Protein AF-A0AAF0HYT7-F1 (afdb_monomer)

pLDDT: mean 86.78, std 8.42, range [55.5, 96.44]

Mean predicted aligned error: 5.98 Å

Nearest PDB structures (foldseek):
  1lvf-assembly2_B  TM=4.615E-01  e=4.457E-01  Rattus norvegicus
  3sog-assembly1_A-2  TM=4.986E-01  e=3.342E+00  Homo sapiens
  3i2w-assembly1_B  TM=4.517E-01  e=3.342E+00  Drosophila melanogaster

Solvent-accessible surface area (backbone atoms only — not comparable to full-atom values): 5984 Å² total; per-residue (Å²): 117,68,70,61,57,52,50,53,50,52,52,53,47,53,50,43,51,50,37,41,51,55,35,53,54,47,52,49,39,61,75,65,64,72,58,96,47,71,67,59,48,54,51,49,52,53,50,38,54,53,34,48,52,53,42,50,54,61,54,64,39,97,74,48,61,58,45,54,50,28,61,77,75,38,44,65,59,51,53,52,44,51,51,51,55,49,53,50,53,52,50,51,55,52,52,52,54,50,52,52,53,51,53,59,59,74,78,109

Structure (mmCIF, N/CA/C/O backbone):
data_AF-A0AAF0HYT7-F1
#
_entry.id   AF-A0AAF0HYT7-F1
#
loop_
_atom_site.group_PDB
_atom_site.id
_atom_site.type_symbol
_atom_site.label_atom_id
_atom_site.label_alt_id
_atom_site.label_comp_id
_atom_site.label_asym_id
_atom_site.label_entity_id
_atom_site.label_seq_id
_atom_site.pdbx_PDB_ins_code
_atom_site.Cartn_x
_atom_site.Cartn_y
_atom_site.Cartn_z
_atom_site.occupancy
_atom_site.B_iso_or_equiv
_atom_site.auth_seq_id
_atom_site.auth_comp_id
_atom_site.auth_asym_id
_atom_site.auth_atom_id
_atom_site.pdbx_PDB_model_num
ATOM 1 N N . MET A 1 1 ? 16.992 8.202 -26.436 1.00 58.12 1 MET A N 1
ATOM 2 C CA . MET A 1 1 ? 15.675 8.353 -25.773 1.00 58.12 1 MET A CA 1
ATOM 3 C C . MET A 1 1 ? 15.276 7.136 -24.924 1.00 58.12 1 MET A C 1
ATOM 5 O O . MET A 1 1 ? 14.835 7.342 -23.804 1.00 58.12 1 MET A O 1
ATOM 9 N N . ASN A 1 2 ? 15.502 5.888 -25.367 1.00 63.06 2 ASN A N 1
ATOM 10 C CA . ASN A 1 2 ? 15.085 4.678 -24.620 1.00 63.06 2 ASN A CA 1
ATOM 11 C C . ASN A 1 2 ? 15.823 4.420 -23.292 1.00 63.06 2 ASN A C 1
ATOM 13 O O . ASN A 1 2 ? 15.217 3.935 -22.344 1.00 63.06 2 ASN A O 1
ATOM 17 N N . ARG A 1 3 ? 17.108 4.783 -23.186 1.00 65.88 3 ARG A N 1
ATOM 18 C CA . ARG A 1 3 ? 17.907 4.531 -21.971 1.00 65.88 3 ARG A CA 1
ATOM 19 C C . ARG A 1 3 ? 17.432 5.347 -20.760 1.00 65.88 3 ARG A C 1
ATOM 21 O O . ARG A 1 3 ? 17.398 4.826 -19.658 1.00 65.88 3 ARG A O 1
ATOM 28 N N . PHE A 1 4 ? 17.011 6.594 -20.984 1.00 67.81 4 PHE A N 1
ATOM 29 C CA . PHE A 1 4 ? 16.476 7.464 -19.930 1.00 67.81 4 PHE A CA 1
ATOM 30 C C . PHE A 1 4 ? 15.113 6.984 -19.419 1.00 67.81 4 PHE A C 1
ATOM 32 O O . PHE A 1 4 ? 14.915 6.922 -18.214 1.00 67.81 4 PHE A O 1
ATOM 39 N N . LYS A 1 5 ? 14.206 6.563 -20.314 1.00 73.00 5 LYS A N 1
ATOM 40 C CA . LYS A 1 5 ? 12.917 5.969 -19.914 1.00 73.00 5 LYS A CA 1
ATOM 41 C C . LYS A 1 5 ? 13.097 4.680 -19.106 1.00 73.00 5 LYS A C 1
ATOM 43 O O . LYS A 1 5 ? 12.405 4.477 -18.120 1.00 73.00 5 LYS A O 1
ATOM 48 N N . SER A 1 6 ? 14.055 3.839 -19.500 1.00 79.69 6 SER A N 1
ATOM 49 C CA . SER A 1 6 ? 14.387 2.616 -18.761 1.00 79.69 6 SER A CA 1
ATOM 50 C C . SER A 1 6 ? 14.916 2.910 -17.354 1.00 79.69 6 SER A C 1
ATOM 52 O O . SER A 1 6 ? 14.503 2.231 -16.422 1.00 79.69 6 SER A O 1
ATOM 54 N N . LEU A 1 7 ? 15.769 3.926 -17.181 1.00 84.06 7 LEU A N 1
ATOM 55 C CA . LEU A 1 7 ? 16.259 4.324 -15.856 1.00 84.06 7 LEU A CA 1
ATOM 56 C C . LEU A 1 7 ? 15.131 4.851 -14.960 1.00 84.06 7 LEU A C 1
ATOM 58 O O . LEU A 1 7 ? 15.016 4.408 -13.826 1.00 84.06 7 LEU A O 1
ATOM 62 N N . ILE A 1 8 ? 14.247 5.700 -15.498 1.00 87.00 8 ILE A N 1
ATOM 6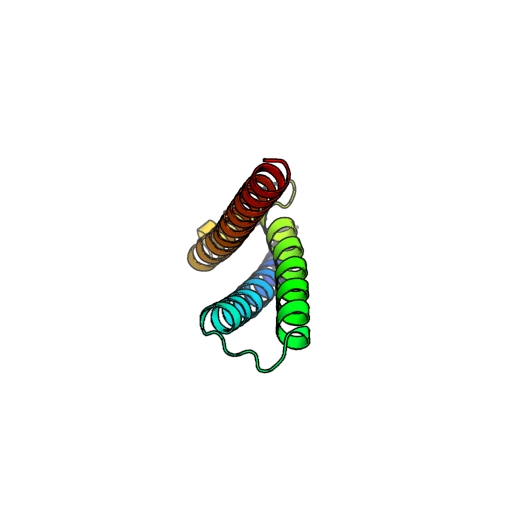3 C CA . ILE A 1 8 ? 13.079 6.213 -14.761 1.00 87.00 8 ILE A CA 1
ATOM 64 C C . ILE A 1 8 ? 12.188 5.063 -14.274 1.00 87.00 8 ILE A C 1
ATOM 66 O O . ILE A 1 8 ? 11.769 5.060 -13.123 1.00 87.00 8 ILE A O 1
ATOM 70 N N . ASN A 1 9 ? 11.922 4.066 -15.123 1.00 89.88 9 ASN A N 1
ATOM 71 C CA . ASN A 1 9 ? 11.115 2.913 -14.721 1.00 89.88 9 ASN A CA 1
ATOM 72 C C . ASN A 1 9 ? 11.804 2.070 -13.641 1.00 89.88 9 ASN A C 1
ATOM 74 O O . ASN A 1 9 ? 11.129 1.584 -12.743 1.00 89.88 9 ASN A O 1
ATOM 78 N N . ILE A 1 10 ? 13.130 1.918 -13.689 1.00 91.50 10 ILE A N 1
ATOM 79 C CA . ILE A 1 10 ? 13.880 1.201 -12.646 1.00 91.50 10 ILE A CA 1
ATOM 80 C C . ILE A 1 10 ? 13.777 1.932 -11.303 1.00 91.50 10 ILE A C 1
ATOM 82 O O . ILE A 1 10 ? 13.578 1.285 -10.274 1.00 91.50 10 ILE A O 1
ATOM 86 N N . ASP A 1 11 ? 13.889 3.259 -11.301 1.00 92.69 11 ASP A N 1
ATOM 87 C CA . ASP A 1 11 ? 13.789 4.051 -10.074 1.00 92.69 11 ASP A CA 1
ATOM 88 C C . ASP A 1 11 ? 12.364 4.002 -9.504 1.00 92.69 11 ASP A C 1
ATOM 90 O O . ASP A 1 11 ? 12.189 3.649 -8.337 1.00 92.69 11 ASP A O 1
ATOM 94 N N . LYS A 1 12 ? 11.340 4.191 -10.348 1.00 93.31 12 LYS A N 1
ATOM 95 C CA . LYS A 1 12 ? 9.927 4.026 -9.959 1.00 93.31 12 LYS A CA 1
ATOM 96 C C . LYS A 1 12 ? 9.621 2.624 -9.428 1.00 93.31 12 LYS A C 1
ATOM 98 O O . LYS A 1 12 ? 8.875 2.484 -8.465 1.00 93.31 12 LYS A O 1
ATOM 103 N N . HIS A 1 13 ? 10.199 1.578 -10.024 1.00 95.12 13 HIS A N 1
ATOM 104 C CA . HIS A 1 13 ? 10.060 0.193 -9.553 1.00 95.12 13 HIS A CA 1
ATOM 105 C C . HIS A 1 13 ? 10.609 0.054 -8.141 1.00 95.12 13 HIS A C 1
ATOM 107 O O . HIS A 1 13 ? 9.906 -0.433 -7.262 1.00 95.12 13 HIS A O 1
ATOM 113 N N . ARG A 1 14 ? 11.829 0.539 -7.897 1.00 95.38 14 ARG A N 1
ATOM 114 C CA . ARG A 1 14 ? 12.451 0.486 -6.567 1.00 95.38 14 ARG A CA 1
ATOM 115 C C . ARG A 1 14 ? 11.633 1.232 -5.520 1.00 95.38 14 ARG A C 1
ATOM 117 O O . ARG A 1 14 ? 11.425 0.696 -4.435 1.00 95.38 14 ARG A O 1
ATOM 124 N N . GLU A 1 15 ? 11.162 2.432 -5.845 1.00 95.31 15 GLU A N 1
ATOM 125 C CA . GLU A 1 15 ? 10.321 3.229 -4.949 1.00 95.31 15 GLU A CA 1
ATOM 126 C C . GLU A 1 15 ? 8.995 2.524 -4.653 1.00 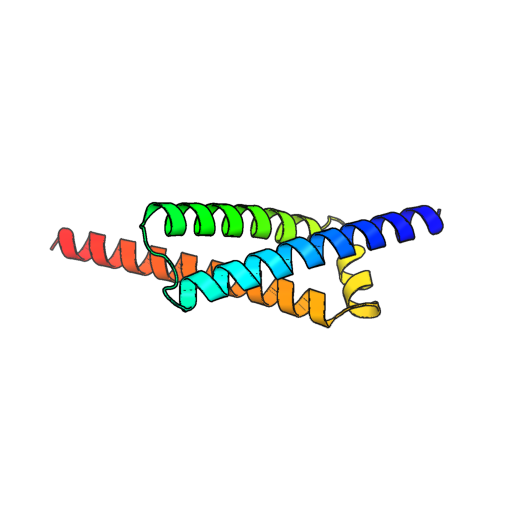95.31 15 GLU A C 1
ATOM 128 O O . GLU A 1 15 ? 8.629 2.365 -3.488 1.00 95.31 15 GLU A O 1
ATOM 133 N N . LEU A 1 16 ? 8.311 2.018 -5.685 1.00 96.06 16 LEU A N 1
ATOM 134 C CA . LEU A 1 16 ? 7.063 1.279 -5.521 1.00 96.06 16 LEU A CA 1
ATOM 135 C C . LEU A 1 16 ? 7.257 0.031 -4.652 1.00 96.06 16 LEU A C 1
ATOM 137 O O . LEU A 1 16 ? 6.454 -0.210 -3.748 1.00 96.06 16 LEU A O 1
ATOM 141 N N . SER A 1 17 ? 8.318 -0.747 -4.892 1.00 95.94 17 SER A N 1
ATOM 142 C CA . SER A 1 17 ? 8.658 -1.914 -4.073 1.00 95.94 17 SER A CA 1
ATOM 143 C C . SER A 1 17 ? 8.873 -1.523 -2.618 1.00 95.94 17 SER A C 1
ATOM 145 O O . SER A 1 17 ? 8.267 -2.127 -1.736 1.00 95.94 17 SER A O 1
ATOM 147 N N . PHE A 1 18 ? 9.670 -0.481 -2.368 1.00 96.44 18 PHE A N 1
ATOM 148 C CA . PHE A 1 18 ? 9.957 -0.006 -1.019 1.00 96.44 18 PHE A CA 1
ATOM 149 C C . PHE A 1 18 ? 8.683 0.418 -0.279 1.00 96.44 18 PHE A C 1
ATOM 151 O O . PHE A 1 18 ? 8.403 -0.085 0.810 1.00 96.44 18 PHE A O 1
ATOM 158 N N . PHE A 1 19 ? 7.866 1.293 -0.873 1.00 95.88 19 PHE A N 1
ATOM 159 C CA . PHE A 1 19 ? 6.648 1.773 -0.218 1.00 95.88 19 PHE A CA 1
ATOM 160 C C . PHE A 1 19 ? 5.614 0.664 -0.015 1.00 95.88 19 PHE A C 1
ATOM 162 O O . PHE A 1 19 ? 4.937 0.644 1.017 1.00 95.88 19 PHE A O 1
ATOM 169 N N . THR A 1 20 ? 5.513 -0.281 -0.954 1.00 94.00 20 THR A N 1
ATOM 170 C CA . THR A 1 20 ? 4.600 -1.428 -0.845 1.00 94.00 20 THR A CA 1
ATOM 171 C C . THR A 1 20 ? 5.041 -2.379 0.265 1.00 94.00 20 THR A C 1
ATOM 173 O O . THR A 1 20 ? 4.213 -2.800 1.075 1.00 94.00 20 THR A O 1
ATOM 176 N N . GLU A 1 21 ? 6.335 -2.692 0.355 1.00 93.88 21 GLU A N 1
ATOM 177 C CA . GLU A 1 21 ? 6.889 -3.578 1.382 1.00 93.88 21 GLU A CA 1
ATOM 178 C C . GLU A 1 21 ? 6.749 -2.972 2.782 1.00 93.88 21 GLU A C 1
ATOM 180 O O . GLU A 1 21 ? 6.195 -3.612 3.682 1.00 93.88 21 GLU A O 1
ATOM 185 N N . VAL A 1 22 ? 7.172 -1.714 2.956 1.00 93.12 22 VAL A N 1
ATOM 186 C CA . VAL A 1 22 ? 7.079 -1.005 4.242 1.00 93.12 22 VAL A CA 1
ATOM 187 C C . VAL A 1 22 ? 5.628 -0.945 4.711 1.00 93.12 22 VAL A C 1
ATOM 189 O O . VAL A 1 22 ? 5.326 -1.302 5.852 1.00 93.12 22 VAL A O 1
ATOM 192 N N . SER A 1 23 ? 4.712 -0.552 3.827 1.00 92.00 23 SER A N 1
ATOM 193 C CA . SER A 1 23 ? 3.291 -0.453 4.165 1.00 92.00 23 SER A CA 1
ATOM 194 C C . SER A 1 23 ? 2.675 -1.812 4.481 1.00 92.00 23 SER A C 1
ATOM 196 O O . SER A 1 23 ? 1.930 -1.925 5.450 1.00 92.00 23 SER A O 1
ATOM 198 N N . SER A 1 24 ? 3.025 -2.863 3.736 1.00 89.38 24 SER A N 1
ATOM 199 C CA . SER A 1 24 ? 2.553 -4.226 4.017 1.00 89.38 24 SER A CA 1
ATOM 200 C C . SER A 1 24 ? 3.014 -4.706 5.395 1.00 89.38 24 SER A C 1
ATOM 202 O O . SER A 1 24 ? 2.224 -5.263 6.162 1.00 89.38 24 SER A O 1
ATOM 204 N N . GLY A 1 25 ? 4.273 -4.433 5.754 1.00 88.88 25 GLY A N 1
ATOM 205 C CA . GLY A 1 25 ? 4.809 -4.727 7.082 1.00 88.88 25 GLY A CA 1
ATOM 206 C C . GLY A 1 25 ? 4.071 -3.975 8.192 1.00 88.88 25 GLY A C 1
ATOM 207 O O . GLY A 1 25 ? 3.702 -4.574 9.205 1.00 88.88 25 GLY A O 1
ATOM 208 N N . MET A 1 26 ? 3.794 -2.684 7.996 1.00 87.06 26 MET A N 1
ATOM 209 C CA . MET A 1 26 ? 3.063 -1.869 8.973 1.00 87.06 26 MET A CA 1
ATOM 210 C C . MET A 1 26 ? 1.600 -2.300 9.113 1.00 87.06 26 MET A C 1
ATOM 212 O O . MET A 1 26 ? 1.117 -2.452 10.235 1.00 87.06 26 MET A O 1
ATOM 216 N N . VAL A 1 27 ? 0.908 -2.598 8.010 1.00 85.62 27 VAL A N 1
ATOM 217 C CA . VAL A 1 27 ? -0.452 -3.161 8.036 1.00 85.62 27 VAL A CA 1
ATOM 218 C C . VAL A 1 27 ? -0.469 -4.495 8.783 1.00 85.62 27 VAL A C 1
ATOM 220 O O . VAL A 1 27 ? -1.349 -4.731 9.612 1.00 85.62 27 VAL A O 1
ATOM 223 N N . HIS A 1 28 ? 0.533 -5.354 8.576 1.00 84.94 28 HIS A N 1
ATOM 224 C CA . HIS A 1 28 ? 0.653 -6.599 9.332 1.00 84.94 28 HIS A CA 1
ATOM 225 C C . HIS A 1 28 ? 0.839 -6.356 10.840 1.00 84.94 28 HIS A C 1
ATOM 227 O O . HIS A 1 28 ? 0.248 -7.072 11.655 1.00 84.94 28 HIS A O 1
ATOM 233 N N . GLN A 1 29 ? 1.625 -5.349 11.234 1.00 82.56 29 GLN A N 1
ATOM 234 C CA . GLN A 1 29 ? 1.790 -4.972 12.642 1.00 82.56 29 GLN A CA 1
ATOM 235 C C . GLN A 1 29 ? 0.482 -4.467 13.263 1.00 82.56 29 GLN A C 1
ATOM 237 O O . GLN A 1 29 ? 0.148 -4.890 14.376 1.00 82.56 29 GLN A O 1
ATOM 242 N N . LEU A 1 30 ? -0.271 -3.629 12.537 1.00 81.44 30 LEU A N 1
ATOM 243 C CA . LEU A 1 30 ? -1.594 -3.159 12.957 1.00 81.44 30 LEU A CA 1
ATOM 244 C C . LEU A 1 30 ? -2.557 -4.337 13.150 1.00 81.44 30 LEU A C 1
ATOM 246 O O . LEU A 1 30 ? -3.146 -4.485 14.219 1.00 81.44 30 LEU A O 1
ATOM 250 N N . ASN A 1 31 ? -2.650 -5.233 12.166 1.00 80.38 31 ASN A N 1
ATOM 251 C CA . ASN A 1 31 ? -3.539 -6.394 12.241 1.00 80.38 31 ASN A CA 1
ATOM 252 C C . ASN A 1 31 ? -3.153 -7.360 13.376 1.00 80.38 31 ASN A C 1
ATOM 254 O O . ASN A 1 31 ? -4.003 -7.933 14.052 1.00 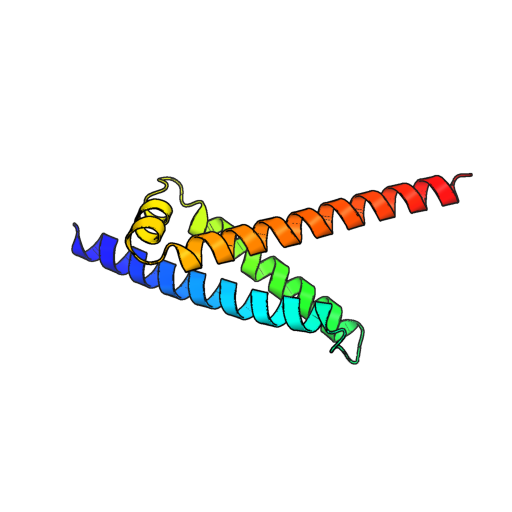80.38 31 ASN A O 1
ATOM 258 N N . SER A 1 32 ? -1.853 -7.505 13.639 1.00 83.38 32 SER A N 1
ATOM 259 C CA . SER A 1 32 ? -1.347 -8.370 14.709 1.00 83.38 32 SER A CA 1
ATOM 260 C C . SER A 1 32 ? -1.526 -7.784 16.116 1.00 83.38 32 SER A C 1
ATOM 262 O O . SER A 1 32 ? -1.085 -8.413 17.078 1.00 83.38 32 SER A O 1
ATOM 264 N N . LYS A 1 33 ? -2.113 -6.583 16.259 1.00 76.38 33 LYS A N 1
ATOM 265 C CA . LYS A 1 33 ? -2.230 -5.844 17.531 1.00 76.38 33 LYS A CA 1
ATOM 266 C C . LYS A 1 33 ? -0.885 -5.669 18.250 1.00 76.38 33 LYS A C 1
ATOM 268 O O . LYS A 1 33 ? -0.819 -5.642 19.476 1.00 76.38 33 LYS A O 1
ATOM 273 N N . LYS A 1 34 ? 0.210 -5.577 17.488 1.00 70.44 34 LYS A N 1
ATOM 274 C CA . LYS A 1 34 ? 1.590 -5.509 18.004 1.00 70.44 34 LYS A CA 1
ATOM 275 C C . LYS A 1 34 ? 2.021 -4.075 18.345 1.00 70.44 34 LYS A C 1
ATOM 277 O O . LYS A 1 34 ? 3.170 -3.717 18.118 1.00 70.44 34 LYS A O 1
ATOM 282 N N . TYR A 1 35 ? 1.118 -3.255 18.871 1.00 70.75 35 TYR A N 1
ATOM 283 C CA . TYR A 1 35 ? 1.414 -1.892 19.322 1.00 70.75 35 TYR A CA 1
ATOM 284 C C . TYR A 1 35 ? 1.258 -1.818 20.840 1.00 70.75 35 TYR A C 1
ATOM 286 O O . TYR A 1 35 ? 0.287 -2.332 21.397 1.00 70.75 35 TYR A O 1
ATOM 294 N N . LYS A 1 36 ? 2.242 -1.224 21.523 1.00 69.62 36 LYS A N 1
ATOM 295 C CA . LYS A 1 36 ? 2.243 -1.123 22.992 1.00 69.62 36 LYS A CA 1
ATOM 296 C C . LYS A 1 36 ? 1.486 0.108 23.470 1.00 69.62 36 LYS A C 1
ATOM 298 O O . LYS A 1 36 ? 0.963 0.103 24.581 1.00 69.62 36 LYS A O 1
ATOM 303 N N . ILE A 1 37 ? 1.461 1.158 22.648 1.00 82.81 37 ILE A N 1
ATOM 304 C CA . ILE A 1 37 ? 0.917 2.472 22.993 1.00 82.81 37 ILE A CA 1
ATOM 305 C C . ILE A 1 37 ? 0.144 3.035 21.793 1.00 82.81 37 ILE A C 1
ATOM 307 O O . ILE A 1 37 ? 0.476 2.767 20.639 1.00 82.81 37 ILE A O 1
ATOM 311 N N . PHE A 1 38 ? -0.895 3.824 22.073 1.00 81.62 38 PHE A N 1
ATOM 312 C CA . PHE A 1 38 ? -1.732 4.475 21.063 1.00 81.62 38 PHE A CA 1
ATOM 313 C C . PHE A 1 38 ? -0.937 5.382 20.105 1.00 81.62 38 PHE A C 1
ATOM 315 O O . PHE A 1 38 ? -1.221 5.407 18.911 1.00 81.62 38 PHE A O 1
ATOM 322 N N . ASP A 1 39 ? 0.110 6.052 20.585 1.00 85.00 39 ASP A N 1
ATOM 323 C CA . ASP A 1 39 ? 0.951 6.913 19.743 1.00 85.00 39 ASP A CA 1
ATOM 324 C C . ASP A 1 39 ? 1.693 6.126 18.652 1.00 85.00 39 ASP A C 1
ATOM 326 O O . ASP A 1 39 ? 1.803 6.592 17.519 1.00 85.00 39 ASP A O 1
ATOM 330 N N . GLU A 1 40 ? 2.149 4.903 18.953 1.00 82.88 40 GLU A N 1
ATOM 331 C CA . GLU A 1 40 ? 2.774 4.015 17.960 1.00 82.88 40 GLU A CA 1
ATOM 332 C C . GLU A 1 40 ? 1.767 3.618 16.875 1.00 82.88 40 GLU A C 1
ATOM 334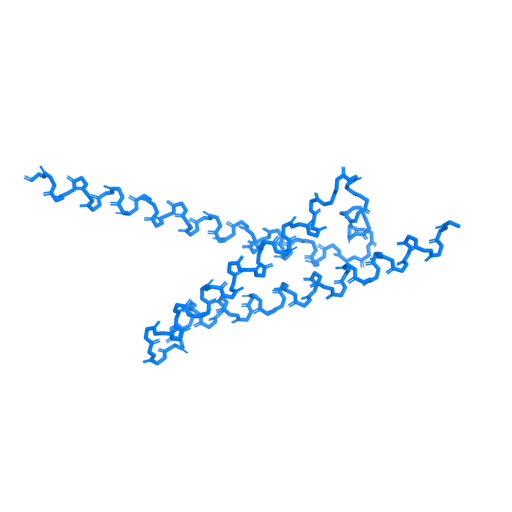 O O . GLU A 1 40 ? 2.103 3.582 15.691 1.00 82.88 40 GLU A O 1
ATOM 339 N N . TYR A 1 41 ? 0.516 3.365 17.272 1.00 84.50 41 TYR A N 1
ATOM 340 C CA . TYR A 1 41 ? -0.574 3.083 16.343 1.00 84.50 41 TYR A CA 1
ATOM 341 C C . TYR A 1 41 ? -0.826 4.275 15.408 1.00 84.50 41 TYR A C 1
ATOM 343 O O . TYR A 1 41 ? -0.812 4.103 14.190 1.00 84.50 41 TYR A O 1
ATOM 351 N N . ILE A 1 42 ? -0.986 5.485 15.956 1.00 85.94 42 ILE A N 1
ATOM 352 C CA . ILE A 1 42 ? -1.226 6.701 15.162 1.00 85.94 42 ILE A CA 1
ATOM 353 C C . ILE A 1 42 ? -0.055 6.990 14.223 1.00 85.94 42 ILE A C 1
ATOM 355 O O . ILE A 1 42 ? -0.265 7.295 13.048 1.00 85.94 42 ILE A O 1
ATOM 359 N N . ASN A 1 43 ? 1.179 6.849 14.707 1.00 87.31 43 ASN A N 1
ATOM 360 C CA . ASN A 1 43 ? 2.363 7.045 13.882 1.00 87.3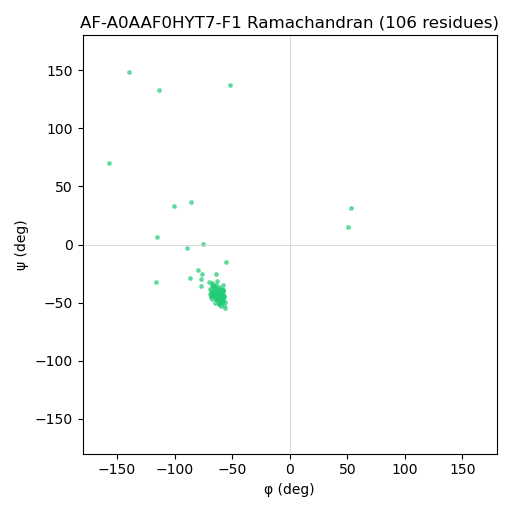1 43 ASN A CA 1
ATOM 361 C C . ASN A 1 43 ? 2.409 6.050 12.710 1.00 87.31 43 ASN A C 1
ATOM 363 O O . ASN A 1 43 ? 2.616 6.457 11.569 1.00 87.31 43 ASN A O 1
ATOM 367 N N . ASN A 1 44 ? 2.144 4.765 12.963 1.00 86.69 44 ASN A N 1
ATOM 368 C CA . ASN A 1 44 ? 2.113 3.749 11.911 1.00 86.69 44 ASN A CA 1
ATOM 369 C C . ASN A 1 44 ? 1.009 4.017 10.880 1.00 86.69 44 ASN A C 1
ATOM 371 O O . ASN A 1 44 ? 1.253 3.888 9.683 1.00 86.69 44 ASN A O 1
ATOM 375 N N . VAL A 1 45 ? -0.181 4.437 11.320 1.00 87.75 45 VAL A N 1
ATOM 376 C CA . VAL A 1 45 ? -1.277 4.823 10.416 1.00 87.75 45 VAL A CA 1
ATOM 377 C C . VAL A 1 45 ? -0.875 6.009 9.536 1.00 87.75 45 VAL A C 1
ATOM 379 O O . VAL A 1 45 ? -1.097 5.973 8.326 1.00 87.75 45 VAL A O 1
ATOM 382 N N . ASN A 1 46 ? -0.228 7.031 10.103 1.00 89.19 46 ASN A N 1
ATOM 383 C CA . ASN A 1 46 ? 0.244 8.186 9.337 1.00 89.19 46 ASN A CA 1
ATOM 384 C C . ASN A 1 46 ? 1.293 7.800 8.286 1.00 89.19 46 ASN A C 1
ATOM 386 O O . ASN A 1 46 ? 1.231 8.290 7.157 1.00 89.19 46 ASN A O 1
ATOM 390 N N . ILE A 1 47 ? 2.224 6.903 8.625 1.00 90.19 47 ILE A N 1
ATOM 391 C CA . ILE A 1 47 ? 3.234 6.429 7.672 1.00 90.19 47 ILE A CA 1
ATOM 392 C C . ILE A 1 47 ? 2.590 5.593 6.562 1.00 90.19 47 ILE A C 1
ATOM 394 O O . ILE A 1 47 ? 2.903 5.807 5.393 1.00 90.19 47 ILE A O 1
ATOM 398 N N . ILE A 1 48 ? 1.661 4.689 6.896 1.00 90.44 48 ILE A N 1
ATOM 399 C CA . ILE A 1 48 ? 0.907 3.924 5.891 1.00 90.44 48 ILE A CA 1
ATOM 400 C C . ILE A 1 48 ? 0.194 4.885 4.939 1.00 90.44 48 ILE A C 1
ATOM 402 O O . ILE A 1 48 ? 0.338 4.761 3.728 1.00 90.44 48 ILE A O 1
ATOM 406 N N . ARG A 1 49 ? -0.523 5.881 5.468 1.00 90.38 49 ARG A N 1
ATOM 407 C CA . ARG A 1 49 ? -1.231 6.873 4.652 1.00 90.38 49 ARG A CA 1
ATOM 408 C C . ARG A 1 49 ? -0.288 7.616 3.704 1.00 90.38 49 ARG A C 1
ATOM 410 O O . ARG A 1 49 ? -0.614 7.770 2.530 1.00 90.38 49 ARG A O 1
ATOM 417 N N . PHE A 1 50 ? 0.868 8.062 4.196 1.00 93.62 50 PHE A N 1
ATOM 418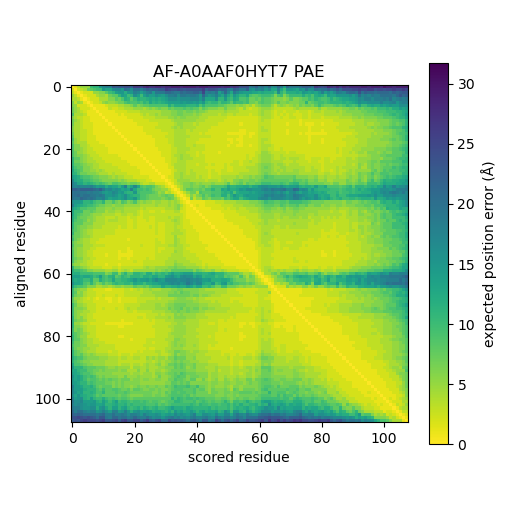 C CA . PHE A 1 50 ? 1.875 8.728 3.368 1.00 93.62 50 PHE A CA 1
ATOM 419 C C . PHE A 1 50 ? 2.390 7.807 2.255 1.00 93.62 50 PHE A C 1
ATOM 421 O O . PHE A 1 50 ? 2.333 8.163 1.081 1.00 93.62 50 PHE A O 1
ATOM 428 N N . ASN A 1 51 ? 2.818 6.594 2.607 1.00 94.25 51 ASN A N 1
ATOM 429 C CA . ASN A 1 51 ? 3.348 5.639 1.642 1.00 94.25 51 ASN A CA 1
ATOM 430 C C . ASN A 1 51 ? 2.313 5.259 0.577 1.00 94.25 51 ASN A C 1
ATOM 432 O O . ASN A 1 51 ? 2.671 5.093 -0.583 1.00 94.25 51 ASN A O 1
ATOM 436 N N . LEU A 1 52 ? 1.033 5.137 0.939 1.00 92.62 52 LEU A N 1
ATOM 437 C CA . LEU A 1 52 ? -0.028 4.820 -0.019 1.00 92.62 52 LEU A CA 1
ATOM 438 C C . LEU A 1 52 ? -0.327 5.962 -0.980 1.00 92.62 52 LEU A C 1
ATOM 440 O O . LEU A 1 52 ? -0.647 5.697 -2.138 1.00 92.62 52 LEU A O 1
ATOM 444 N N . ALA A 1 53 ? -0.176 7.212 -0.542 1.00 92.00 53 ALA A N 1
ATOM 445 C CA . ALA A 1 53 ? -0.220 8.346 -1.456 1.00 92.00 53 ALA A CA 1
ATOM 446 C C . ALA A 1 53 ? 0.908 8.243 -2.497 1.00 92.00 53 ALA A C 1
ATOM 448 O O . ALA A 1 53 ? 0.632 8.335 -3.691 1.00 92.00 53 ALA A O 1
ATOM 449 N N . CYS A 1 54 ? 2.138 7.933 -2.067 1.00 93.62 54 CYS A N 1
ATOM 450 C CA . CYS A 1 54 ? 3.267 7.713 -2.977 1.00 93.62 54 CYS A CA 1
ATOM 451 C C . CYS A 1 54 ? 3.037 6.518 -3.918 1.00 93.62 54 CYS A C 1
ATOM 453 O O . CYS A 1 54 ? 3.271 6.625 -5.117 1.00 93.62 54 CYS A O 1
ATOM 455 N N . VAL A 1 55 ? 2.533 5.388 -3.406 1.00 93.62 55 VAL A N 1
ATOM 456 C CA . VAL A 1 55 ? 2.174 4.214 -4.223 1.00 93.62 55 VAL A CA 1
ATOM 457 C C . VAL A 1 55 ? 1.144 4.592 -5.290 1.00 93.62 55 VAL A C 1
ATOM 459 O O . VAL A 1 55 ? 1.317 4.242 -6.455 1.00 93.62 55 VAL A O 1
ATOM 462 N N . SER A 1 56 ? 0.095 5.326 -4.908 1.00 92.12 56 SER A N 1
ATOM 463 C CA . SER A 1 56 ? -0.950 5.778 -5.830 1.00 92.12 56 SER A CA 1
ATOM 464 C C . SER A 1 56 ? -0.398 6.714 -6.906 1.00 92.12 56 SER A C 1
ATOM 466 O O . SER A 1 56 ? -0.763 6.572 -8.069 1.00 92.12 56 SER A O 1
ATOM 468 N N . GLU A 1 57 ? 0.470 7.656 -6.538 1.00 91.88 57 GLU A N 1
ATOM 469 C CA . GLU A 1 57 ? 1.099 8.597 -7.472 1.00 91.88 57 GLU A CA 1
ATOM 470 C C . GLU A 1 57 ? 2.013 7.880 -8.475 1.00 91.88 57 GLU A C 1
ATOM 472 O O . GLU A 1 57 ? 1.953 8.144 -9.674 1.00 91.88 57 GLU A O 1
ATOM 477 N N . ILE A 1 58 ? 2.814 6.919 -8.004 1.00 91.94 58 ILE A N 1
ATOM 478 C CA . ILE A 1 58 ? 3.712 6.144 -8.865 1.00 91.94 58 ILE A CA 1
ATOM 479 C C . ILE A 1 58 ? 2.918 5.249 -9.829 1.00 91.94 58 ILE A C 1
ATOM 481 O O . ILE A 1 58 ? 3.261 5.172 -11.011 1.00 91.94 58 ILE A O 1
ATOM 485 N N . LEU A 1 59 ? 1.869 4.569 -9.344 1.00 89.50 59 LEU A N 1
ATOM 486 C CA . LEU A 1 59 ? 1.054 3.659 -10.157 1.00 89.50 59 LEU A CA 1
ATOM 487 C C . LEU A 1 59 ? 0.214 4.386 -11.209 1.00 89.50 59 LEU A C 1
ATOM 489 O O . LEU A 1 59 ? 0.082 3.883 -12.322 1.00 89.50 59 LEU A O 1
ATOM 493 N N . HIS A 1 60 ? -0.338 5.550 -10.870 1.00 84.88 60 HIS A N 1
ATOM 494 C CA . HIS A 1 60 ? -1.247 6.305 -11.736 1.00 84.88 60 HIS A CA 1
ATOM 495 C C . HIS A 1 60 ? -0.559 7.467 -12.466 1.00 84.88 60 HIS A C 1
ATOM 497 O O . HIS A 1 60 ? -1.180 8.495 -12.733 1.00 84.88 60 HIS A O 1
ATOM 503 N N . ASP A 1 61 ? 0.719 7.289 -12.811 1.00 80.31 61 ASP A N 1
ATOM 504 C CA . ASP A 1 61 ? 1.467 8.212 -13.666 1.00 80.31 61 ASP A CA 1
ATOM 505 C C . ASP A 1 61 ? 0.703 8.497 -14.973 1.00 80.31 61 ASP A C 1
ATOM 507 O O . ASP A 1 61 ? 0.197 7.575 -15.615 1.00 80.31 61 ASP A O 1
ATOM 511 N N . GLU A 1 62 ? 0.667 9.763 -15.400 1.00 71.88 62 GLU A N 1
ATOM 512 C CA . GLU A 1 62 ? -0.312 10.343 -16.346 1.00 71.88 62 GLU A CA 1
ATOM 513 C C . GLU A 1 62 ? -0.440 9.637 -17.710 1.00 71.88 62 GLU A C 1
ATOM 515 O O . GLU A 1 62 ? -1.393 9.867 -18.451 1.00 71.88 62 GLU A O 1
ATOM 520 N N . ASN A 1 63 ? 0.517 8.783 -18.072 1.00 74.69 63 ASN A N 1
ATOM 521 C CA . ASN A 1 63 ? 0.559 8.105 -19.364 1.00 74.69 63 ASN A CA 1
ATOM 522 C C . ASN A 1 63 ? 0.401 6.577 -19.281 1.00 74.69 63 ASN A C 1
ATOM 524 O O . ASN A 1 63 ? 0.620 5.911 -20.291 1.00 74.69 63 ASN A O 1
ATOM 528 N N . ASN A 1 64 ? 0.120 6.002 -18.102 1.00 74.31 64 ASN A N 1
ATOM 529 C CA . ASN A 1 64 ? 0.060 4.547 -17.845 1.00 74.31 64 ASN A CA 1
ATOM 530 C C . ASN A 1 64 ? 1.299 3.757 -18.336 1.00 74.31 64 ASN A C 1
ATOM 532 O O . ASN A 1 64 ? 1.292 2.531 -18.446 1.00 74.31 64 ASN A O 1
ATOM 536 N N . ASN A 1 65 ? 2.402 4.448 -18.641 1.00 83.56 65 ASN A N 1
ATOM 537 C CA . ASN A 1 65 ? 3.617 3.837 -19.179 1.00 83.56 65 ASN A CA 1
ATOM 538 C C . ASN A 1 65 ? 4.292 2.941 -18.140 1.00 83.56 65 ASN A C 1
ATOM 540 O O . ASN A 1 65 ? 4.892 1.925 -18.490 1.00 83.56 65 ASN A O 1
ATOM 544 N N . PHE A 1 66 ? 4.209 3.336 -16.871 1.00 89.75 66 PHE A N 1
ATOM 545 C CA . PHE A 1 66 ? 4.801 2.584 -15.778 1.00 89.75 66 PHE A CA 1
ATOM 546 C C . PHE A 1 66 ? 3.966 1.353 -15.403 1.00 89.75 66 PHE A C 1
ATOM 548 O O . PHE A 1 66 ? 4.527 0.295 -15.141 1.00 89.75 66 PHE A O 1
ATOM 555 N N . GLU A 1 67 ? 2.639 1.449 -15.477 1.00 90.38 67 GLU A N 1
ATOM 556 C CA . GLU A 1 67 ? 1.737 0.309 -15.291 1.00 90.38 67 GLU A CA 1
ATOM 557 C C . GLU A 1 67 ? 2.006 -0.802 -16.319 1.00 90.38 67 GLU A C 1
ATOM 559 O O . GLU A 1 67 ? 2.221 -1.950 -15.938 1.00 90.38 67 GLU A O 1
ATOM 564 N N . ASN A 1 68 ? 2.110 -0.458 -17.608 1.00 90.00 68 ASN A N 1
ATOM 565 C CA . ASN A 1 68 ? 2.485 -1.428 -18.646 1.00 90.00 68 ASN A CA 1
ATOM 566 C C . ASN A 1 68 ? 3.865 -2.049 -18.382 1.00 90.00 68 ASN A C 1
ATOM 568 O O . ASN A 1 68 ? 4.040 -3.259 -18.506 1.00 90.00 68 ASN A O 1
ATOM 572 N N . TYR A 1 69 ? 4.839 -1.234 -17.960 1.00 92.50 69 TYR A N 1
ATOM 573 C CA . TYR A 1 69 ? 6.151 -1.739 -17.560 1.00 92.50 69 TYR A CA 1
ATOM 574 C C . TYR A 1 69 ? 6.048 -2.756 -16.411 1.00 92.50 69 TYR A C 1
ATOM 576 O O . TYR A 1 69 ? 6.712 -3.791 -16.471 1.00 92.50 69 TYR A O 1
ATOM 584 N N . LEU A 1 70 ? 5.221 -2.505 -15.392 1.00 93.81 70 LEU A N 1
ATOM 585 C CA . LEU A 1 70 ? 5.020 -3.452 -14.295 1.00 93.81 70 LEU A CA 1
ATOM 586 C C . LEU A 1 70 ? 4.352 -4.739 -14.773 1.00 93.81 70 LEU A C 1
ATOM 588 O O . LEU A 1 70 ? 4.800 -5.808 -14.382 1.00 93.81 70 LEU A O 1
ATOM 592 N N . PHE A 1 71 ? 3.344 -4.675 -15.644 1.00 92.12 71 PHE A N 1
ATOM 593 C CA . PHE A 1 71 ? 2.735 -5.890 -16.192 1.00 92.12 71 PHE A CA 1
ATOM 594 C C . PHE A 1 71 ? 3.747 -6.781 -16.919 1.00 92.12 71 PHE A C 1
ATOM 596 O O . PHE A 1 71 ? 3.718 -8.000 -16.749 1.00 92.12 71 PHE A O 1
ATOM 603 N N . ASP A 1 72 ? 4.667 -6.172 -17.668 1.00 93.12 72 ASP A N 1
ATOM 604 C CA . ASP A 1 72 ? 5.682 -6.899 -18.430 1.00 93.12 72 ASP A CA 1
ATOM 605 C C . ASP A 1 72 ? 6.840 -7.428 -17.562 1.00 93.12 72 ASP A C 1
ATOM 607 O O . ASP A 1 72 ? 7.453 -8.437 -17.914 1.00 93.12 72 ASP A O 1
ATOM 611 N N . ASN A 1 73 ? 7.177 -6.755 -16.451 1.00 94.19 73 ASN A N 1
ATOM 612 C CA . ASN A 1 73 ? 8.409 -7.029 -15.690 1.00 94.19 73 ASN A CA 1
ATOM 613 C C . ASN A 1 73 ? 8.174 -7.552 -14.264 1.00 94.19 73 ASN A C 1
ATOM 615 O O . ASN A 1 73 ? 8.991 -8.321 -13.762 1.00 94.19 73 ASN A O 1
ATOM 619 N N . ASP A 1 74 ? 7.098 -7.132 -13.600 1.00 95.75 74 ASP A N 1
ATOM 620 C CA . ASP A 1 74 ? 6.766 -7.500 -12.219 1.00 95.75 74 ASP A CA 1
ATOM 621 C C . ASP A 1 74 ? 5.254 -7.344 -11.933 1.00 95.75 74 ASP A C 1
ATOM 623 O O . ASP A 1 74 ? 4.820 -6.448 -11.195 1.00 95.75 74 ASP A O 1
ATOM 627 N N . PRO A 1 75 ? 4.408 -8.213 -12.519 1.00 94.88 75 PRO A N 1
ATOM 628 C CA . PRO A 1 75 ? 2.962 -8.143 -12.322 1.00 94.88 75 PRO A CA 1
ATOM 629 C C . PRO A 1 75 ? 2.567 -8.407 -10.862 1.00 94.88 75 PRO A C 1
ATOM 631 O O . PRO A 1 75 ? 1.532 -7.928 -10.401 1.00 94.88 75 PRO A O 1
ATOM 634 N N . ALA A 1 76 ? 3.394 -9.143 -10.112 1.00 96.00 76 ALA A N 1
ATOM 635 C CA . ALA A 1 76 ? 3.161 -9.402 -8.697 1.00 96.00 76 ALA A CA 1
ATOM 636 C C . ALA A 1 76 ? 3.218 -8.104 -7.882 1.00 96.00 76 ALA A C 1
ATOM 638 O O . ALA A 1 76 ? 2.318 -7.853 -7.079 1.00 96.00 76 ALA A O 1
ATOM 639 N N . LEU A 1 77 ? 4.222 -7.253 -8.116 1.00 95.56 77 LEU A N 1
ATOM 640 C CA . LEU A 1 77 ? 4.306 -5.948 -7.464 1.00 95.56 77 LEU A CA 1
ATOM 641 C C . LEU A 1 77 ? 3.095 -5.067 -7.784 1.00 95.56 77 LEU A C 1
ATOM 643 O O . LEU A 1 77 ? 2.541 -4.463 -6.866 1.00 95.56 77 LEU A O 1
ATOM 647 N N . TYR A 1 78 ? 2.649 -5.037 -9.044 1.00 95.00 78 TYR A N 1
ATOM 648 C CA . TYR A 1 78 ? 1.445 -4.297 -9.434 1.00 95.00 78 TYR A CA 1
ATOM 649 C C . TYR A 1 78 ? 0.217 -4.743 -8.630 1.00 95.00 78 TYR A C 1
ATOM 651 O O . TYR A 1 78 ? -0.427 -3.925 -7.969 1.00 95.00 78 TYR A O 1
ATOM 659 N N . TYR A 1 79 ? -0.089 -6.044 -8.634 1.00 94.94 79 TYR A N 1
ATOM 660 C CA . TYR A 1 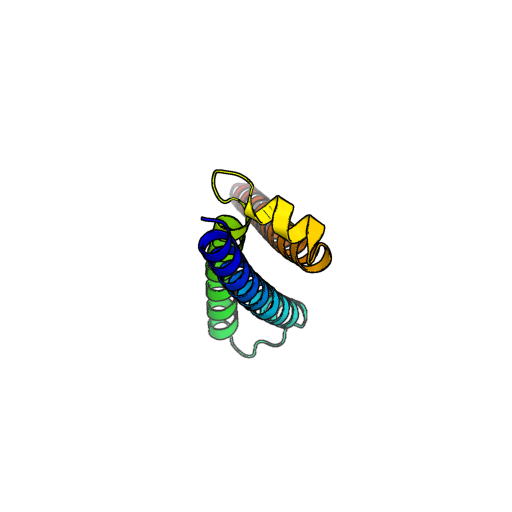79 ? -1.268 -6.556 -7.937 1.00 94.94 79 TYR A CA 1
ATOM 661 C C . TYR A 1 79 ? -1.166 -6.406 -6.419 1.00 94.94 79 TYR A C 1
ATOM 663 O O . TYR A 1 79 ? -2.175 -6.123 -5.772 1.00 94.94 79 TYR A O 1
ATOM 671 N N . ASN A 1 80 ? 0.029 -6.543 -5.841 1.00 93.94 80 ASN A N 1
ATOM 672 C CA . ASN A 1 80 ? 0.247 -6.321 -4.413 1.00 93.94 80 ASN A CA 1
ATOM 673 C C . ASN A 1 80 ? -0.018 -4.862 -4.029 1.00 93.94 80 ASN A C 1
ATOM 675 O O . ASN A 1 80 ? -0.745 -4.602 -3.070 1.00 93.94 80 ASN A O 1
ATOM 679 N N . ALA A 1 81 ? 0.517 -3.914 -4.798 1.00 93.81 81 ALA A N 1
ATOM 680 C CA . ALA A 1 81 ? 0.324 -2.492 -4.549 1.00 93.81 81 ALA A CA 1
ATOM 681 C C . ALA A 1 81 ? -1.151 -2.077 -4.723 1.00 93.81 81 ALA A C 1
ATOM 683 O O . ALA A 1 81 ? -1.703 -1.388 -3.864 1.00 93.81 81 ALA A O 1
ATOM 684 N N . GLN A 1 82 ? -1.831 -2.578 -5.762 1.00 93.50 82 GLN A N 1
ATOM 685 C CA . GLN A 1 82 ? -3.272 -2.371 -5.959 1.00 93.50 82 GLN A CA 1
ATOM 686 C C . GLN A 1 82 ? -4.113 -2.968 -4.823 1.00 93.50 82 GLN A C 1
ATOM 688 O O . GLN A 1 82 ? -5.024 -2.320 -4.309 1.00 93.50 82 GLN A O 1
ATOM 693 N N . SER A 1 83 ? -3.789 -4.187 -4.385 1.00 92.25 83 SER A N 1
ATOM 694 C CA . SER A 1 83 ? -4.495 -4.850 -3.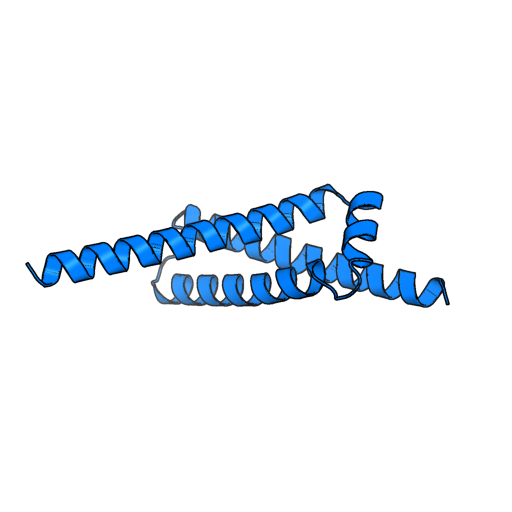280 1.00 92.25 83 SER A CA 1
ATOM 695 C C . SER A 1 83 ? -4.363 -4.064 -1.980 1.00 92.25 83 SER A C 1
ATOM 697 O O . SER A 1 83 ? -5.321 -3.953 -1.219 1.00 92.25 83 SER A O 1
ATOM 699 N N . LEU A 1 84 ? -3.189 -3.483 -1.740 1.00 91.31 84 LEU A N 1
ATOM 700 C CA . LEU A 1 84 ? -2.928 -2.668 -0.566 1.00 91.31 84 LEU A CA 1
ATOM 701 C C . LEU A 1 84 ? -3.722 -1.349 -0.592 1.00 91.31 84 LEU A C 1
ATOM 703 O O . LEU A 1 84 ? -4.352 -1.003 0.409 1.00 91.31 84 LEU A O 1
ATOM 707 N N . LEU A 1 85 ? -3.751 -0.652 -1.735 1.00 92.19 85 LEU A N 1
ATOM 708 C CA . LEU A 1 85 ? -4.585 0.543 -1.927 1.00 92.19 85 LEU A CA 1
ATOM 709 C C . LEU A 1 85 ? -6.071 0.231 -1.708 1.00 92.19 85 LEU A C 1
ATOM 711 O O . LEU A 1 85 ? -6.773 0.978 -1.023 1.00 92.19 85 LEU A O 1
ATOM 715 N N . LEU A 1 86 ? -6.547 -0.887 -2.262 1.00 91.19 86 LEU A N 1
ATOM 716 C CA . LEU A 1 86 ? -7.931 -1.321 -2.108 1.00 91.19 86 LEU A CA 1
ATOM 717 C C . LEU A 1 86 ? -8.264 -1.638 -0.648 1.00 91.19 86 LEU A C 1
ATOM 719 O O . LEU A 1 86 ? -9.287 -1.175 -0.147 1.00 91.19 86 LEU A O 1
ATOM 723 N N . ALA A 1 87 ? -7.402 -2.389 0.041 1.00 87.56 87 ALA A N 1
ATOM 724 C CA . ALA A 1 87 ? -7.615 -2.763 1.433 1.00 87.56 87 ALA A CA 1
ATOM 725 C C . ALA A 1 87 ? -7.780 -1.530 2.329 1.00 87.56 87 ALA A C 1
ATOM 727 O O . ALA A 1 87 ? -8.707 -1.480 3.136 1.00 87.56 87 ALA A O 1
ATOM 728 N N . VAL A 1 88 ? -6.936 -0.508 2.160 1.00 84.88 88 VAL A N 1
ATOM 729 C CA . VAL A 1 88 ? -7.043 0.718 2.963 1.00 84.88 88 VAL A CA 1
ATOM 730 C C . VAL A 1 88 ? -8.305 1.508 2.643 1.00 84.88 88 VAL A C 1
ATOM 732 O O . VAL A 1 88 ? -9.004 1.886 3.577 1.00 84.88 88 VAL A O 1
ATOM 735 N N . ARG A 1 89 ? -8.678 1.659 1.367 1.00 87.50 89 ARG A N 1
ATOM 736 C CA . ARG A 1 89 ? -9.958 2.294 1.006 1.00 87.50 89 ARG A CA 1
ATOM 737 C C . ARG A 1 89 ? -11.161 1.564 1.601 1.00 87.50 89 ARG A C 1
ATOM 739 O O . ARG A 1 89 ? -12.120 2.195 2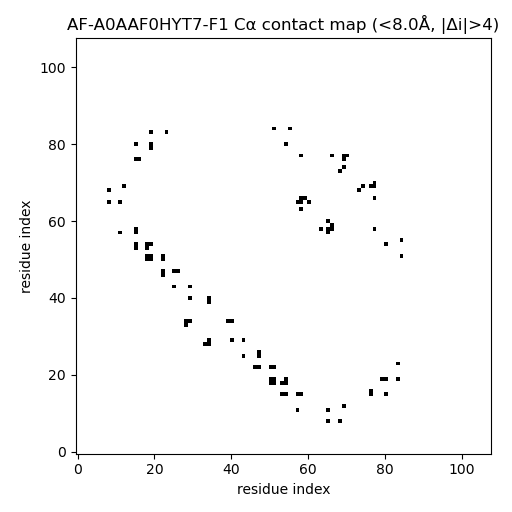.034 1.00 87.50 89 ARG A O 1
ATOM 746 N N . MET A 1 90 ? -11.127 0.231 1.639 1.00 84.81 90 MET A N 1
ATOM 747 C CA . MET A 1 90 ? -12.179 -0.556 2.287 1.00 84.81 90 MET A CA 1
ATOM 748 C C . MET A 1 90 ? -12.240 -0.276 3.793 1.00 84.81 90 MET A C 1
ATOM 750 O O . MET A 1 90 ? -13.336 -0.116 4.326 1.00 84.81 90 MET A O 1
ATOM 754 N N . PHE A 1 91 ? -11.092 -0.174 4.469 1.00 83.69 91 PHE A N 1
ATOM 755 C CA . PHE A 1 91 ? -11.049 0.188 5.886 1.00 83.69 91 PHE A CA 1
ATOM 756 C C . PHE A 1 91 ? -11.551 1.610 6.150 1.00 83.69 91 PHE A C 1
ATOM 758 O O . PHE A 1 91 ? -12.329 1.791 7.082 1.00 83.69 91 PHE A O 1
ATOM 765 N N . GLU A 1 92 ? -11.162 2.594 5.336 1.00 84.25 92 GLU A N 1
ATOM 766 C CA . GLU A 1 92 ? -11.660 3.975 5.429 1.00 84.25 92 GLU A CA 1
ATOM 767 C C . GLU A 1 92 ? -13.189 4.009 5.311 1.00 84.25 92 GLU A C 1
ATOM 769 O O . GLU A 1 92 ? -13.865 4.465 6.230 1.00 84.25 92 GLU A O 1
ATOM 774 N N . ASN A 1 93 ? -13.746 3.383 4.269 1.00 84.69 93 ASN A N 1
ATOM 775 C CA . ASN A 1 93 ? -15.196 3.305 4.073 1.00 84.69 93 ASN A CA 1
ATOM 776 C C . ASN A 1 93 ? -15.925 2.635 5.254 1.00 84.69 93 ASN A C 1
ATOM 778 O O . ASN A 1 93 ? -17.020 3.053 5.639 1.00 84.69 93 ASN A O 1
ATOM 782 N N . MET A 1 94 ? -15.340 1.579 5.834 1.00 84.00 94 MET A N 1
ATOM 783 C CA . MET A 1 94 ? -15.903 0.917 7.015 1.00 84.00 94 MET A CA 1
ATOM 784 C C . MET A 1 94 ? -15.891 1.831 8.246 1.00 84.00 94 MET A C 1
ATOM 786 O O . MET A 1 94 ? -16.867 1.846 8.996 1.00 84.00 94 MET A O 1
ATOM 790 N N . LEU A 1 95 ? -14.808 2.580 8.466 1.00 84.06 95 LEU A N 1
ATOM 791 C CA . LEU A 1 95 ? -14.684 3.514 9.588 1.00 84.06 95 LEU A CA 1
ATOM 792 C C . LEU A 1 95 ? -15.650 4.692 9.459 1.00 84.06 95 LEU A C 1
ATOM 794 O O . LEU A 1 95 ? -16.282 5.064 10.451 1.00 84.06 95 LEU A O 1
ATOM 798 N N . ASP A 1 96 ? -15.819 5.226 8.254 1.00 86.44 96 ASP A N 1
ATOM 799 C CA . ASP A 1 96 ? -16.787 6.289 7.978 1.00 86.44 96 ASP A CA 1
ATOM 800 C C . ASP A 1 96 ? -18.214 5.806 8.267 1.00 86.44 96 ASP A C 1
ATOM 802 O O . ASP A 1 96 ? -18.950 6.446 9.020 1.00 86.44 96 ASP A O 1
ATOM 806 N N . SER A 1 97 ? -18.565 4.607 7.788 1.00 88.62 97 SER A N 1
ATOM 807 C CA . SER A 1 97 ? -19.879 3.991 8.034 1.00 88.62 97 SER A CA 1
ATOM 808 C C . SER A 1 97 ? -20.153 3.754 9.528 1.00 88.62 97 SER A C 1
ATOM 810 O O . SER A 1 97 ? -21.274 3.944 10.011 1.00 88.62 97 SER A O 1
ATOM 812 N N . LEU A 1 98 ? -19.134 3.335 10.289 1.00 87.56 98 LEU A N 1
ATOM 813 C CA . LEU A 1 98 ? -19.235 3.162 11.743 1.00 87.56 98 LEU A CA 1
ATOM 814 C C . LEU A 1 98 ? -19.411 4.502 12.462 1.00 87.56 98 LEU A C 1
ATOM 816 O O . LEU A 1 98 ? -20.215 4.596 13.388 1.00 87.56 98 LEU A O 1
ATOM 820 N N . THR A 1 99 ? -18.685 5.532 12.033 1.00 90.19 99 THR A N 1
ATOM 821 C CA . THR A 1 99 ? -18.758 6.881 12.612 1.00 90.19 99 THR A CA 1
ATOM 822 C C . THR A 1 99 ? -20.133 7.503 12.388 1.00 90.19 99 THR A C 1
ATOM 824 O O . THR A 1 99 ? -20.720 8.061 13.318 1.00 90.19 99 THR A O 1
ATOM 827 N N . GLU A 1 100 ? -20.687 7.345 11.186 1.00 91.31 100 GLU A N 1
ATOM 828 C CA . GLU A 1 100 ? -22.049 7.765 10.858 1.00 91.31 100 GLU A CA 1
ATOM 829 C C . GLU A 1 100 ? -23.078 7.028 11.727 1.00 91.31 100 GLU A C 1
ATOM 831 O O . GLU A 1 100 ? -23.932 7.653 12.355 1.00 91.31 100 GLU A O 1
ATOM 836 N N . SER A 1 101 ? -22.949 5.703 11.846 1.00 90.50 101 SER A N 1
ATOM 837 C CA . SER A 1 101 ? -23.852 4.886 12.668 1.00 90.50 101 SER A CA 1
ATOM 838 C C . SER A 1 101 ? -23.827 5.289 14.146 1.00 90.50 101 SER A C 1
ATOM 840 O O . SER A 1 101 ? -24.875 5.344 14.786 1.00 90.50 101 SER A O 1
ATOM 842 N N . LEU A 1 102 ? -22.643 5.585 14.693 1.00 90.62 102 LEU A N 1
ATOM 843 C CA . LEU A 1 102 ? -22.482 6.039 16.077 1.00 90.62 102 LEU A CA 1
ATOM 844 C C . LEU A 1 102 ? -23.071 7.433 16.301 1.00 90.62 102 LEU A C 1
ATOM 846 O O . LEU A 1 102 ? -23.718 7.649 17.322 1.00 90.62 102 LEU A O 1
ATOM 850 N N . SER A 1 103 ? -22.883 8.350 15.351 1.00 89.94 103 SER A N 1
ATOM 851 C CA . SER A 1 103 ? -23.474 9.694 15.411 1.00 89.94 103 SER A CA 1
ATOM 852 C C . SER A 1 103 ? -25.002 9.609 15.424 1.00 89.94 103 SER A C 1
ATOM 854 O O . SER A 1 103 ? -25.646 10.139 16.324 1.00 89.94 103 SER A O 1
ATOM 856 N N . ASN A 1 104 ? -25.575 8.814 14.517 1.00 86.38 104 ASN A N 1
ATOM 857 C CA . ASN A 1 104 ? -27.020 8.593 14.439 1.00 86.38 104 ASN A CA 1
ATOM 858 C C . ASN A 1 104 ? -27.596 7.909 15.692 1.00 86.38 104 ASN A C 1
ATOM 860 O O . ASN A 1 104 ? -28.751 8.132 16.046 1.00 86.38 104 ASN A O 1
ATOM 864 N N . ALA A 1 105 ? -26.820 7.054 16.363 1.00 84.31 105 ALA A N 1
ATOM 865 C CA . ALA A 1 105 ? -27.236 6.413 17.609 1.00 84.31 105 ALA A CA 1
ATOM 866 C C . ALA A 1 105 ? -27.169 7.352 18.825 1.00 84.31 105 ALA A C 1
ATOM 868 O O . ALA A 1 105 ? -27.876 7.112 19.795 1.00 84.31 105 ALA A O 1
ATOM 869 N N . ALA A 1 106 ? -26.326 8.388 18.790 1.00 77.69 106 ALA A N 1
ATOM 870 C CA . ALA A 1 106 ? -26.223 9.387 19.854 1.00 77.69 106 ALA A CA 1
ATOM 871 C C . ALA A 1 106 ? -27.343 10.444 19.798 1.00 77.69 106 ALA A C 1
ATOM 873 O O . ALA A 1 106 ? -27.636 11.069 20.816 1.00 77.69 106 ALA A O 1
ATOM 874 N N . ASP A 1 107 ? -27.965 10.619 18.628 1.00 72.50 107 ASP A N 1
ATOM 875 C CA . ASP A 1 107 ? -29.070 11.557 18.390 1.00 72.50 107 ASP A CA 1
ATOM 876 C C . ASP A 1 107 ? -30.472 10.953 18.656 1.00 72.50 107 ASP A C 1
ATOM 878 O O . ASP A 1 107 ? -31.474 11.665 18.548 1.00 72.50 107 ASP A O 1
ATOM 882 N N . ASN A 1 108 ? -30.555 9.660 19.007 1.00 55.50 108 ASN A N 1
ATOM 883 C CA . ASN A 1 108 ? -31.787 8.940 19.382 1.00 55.50 108 ASN A CA 1
ATOM 884 C C . ASN A 1 108 ? -31.838 8.634 20.885 1.00 55.50 108 ASN A C 1
ATOM 886 O O . ASN A 1 108 ? -32.961 8.656 21.441 1.00 55.50 108 ASN A O 1
#

Secondary structure (DSSP, 8-state):
-HHHHHHHHHHHHHHHHHHHHHHHHHHHHHHTT--SSHHHHHHHHHHHHHHHHHHHHHHT-TTSHHHHHHHHH-HHHHHHHHHHHHHHHHHHHHHHHHHHHHHHHH--

Foldseek 3Di:
DVVVVVVVLVVLVVLLVVLLVLLVVLVVCVVVVVDPDVVVVVVSVVSNVVSLVSNCCSCPPPPNPSVVVCVVPPVPSVVSSVVSNVVVVVVVVVVVVVVVVVVVVVVD

Sequence (108 aa):
MNRFKSLINIDKHRELSFFTEVSSGMVHQLNSKKYKIFDEYINNVNIIRFNLACVSEILHDENNNFENYLFDNDPALYYNAQSLLLAVRMFENMLDSLTESLSNAADN

Radius of gyration: 17.44 Å; Cα contacts (8 Å, |Δi|>4): 53; chains: 1; bounding box: 50×21×49 Å